Protein AF-A0A2V9DA20-F1 (afdb_monomer)

Sequence (67 aa):
MAPGQELLLENQRSHQQQSCKVVFLGLPDNGKVQVGVEFTQPAPHFWHIAFPPEDWTPSTSEARARP

Secondary structure (DSSP,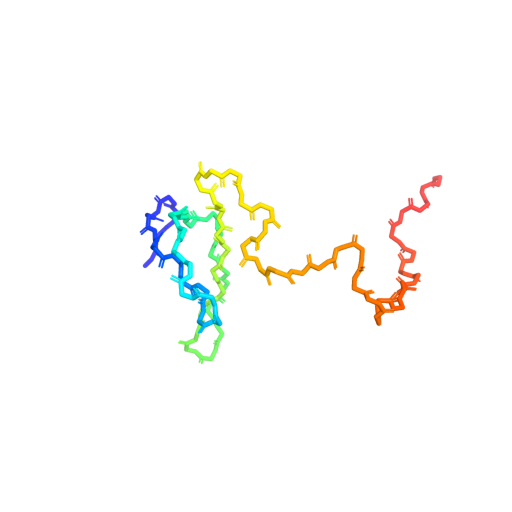 8-state):
--TT-EEEEE-TTT--EEEEEEEEEEEEETTEEEEEEEESS--TTTT---SS-TT------------

Radius of gyration: 15.96 Å; Cα contacts (8 Å, |Δi|>4): 75; chains: 1; bounding box: 28×44×32 Å

Mean predicted aligned error: 10.3 Å

Nearest PDB structures (foldseek):
  7p2q-assembly1_A  TM=7.595E-01  e=6.236E-01  Homo sapiens
  6o38-assembly6_N  TM=7.39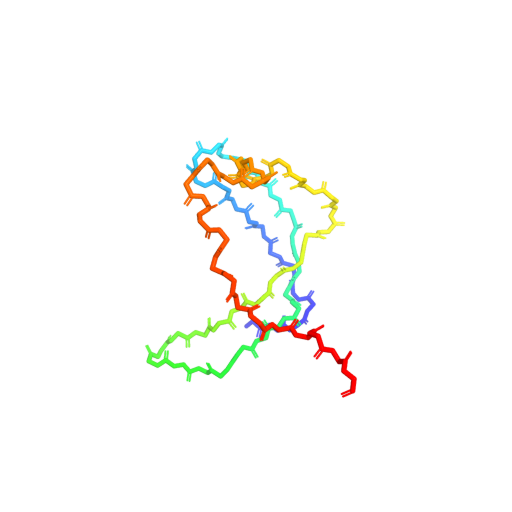1E-01  e=1.483E+00  Acinetobacter nosocomialis M2
  6o38-assembly1_G  TM=7.539E-01  e=2.434E+00  Acinetobacter nosocomialis M2
  4ii1-assembly4_D  TM=5.663E-01  e=1.900E+00  Homo sapiens
  6uca-assembly1_A  TM=4.376E-01  e=5.116E+00  Homo sapiens

Structure (mmCIF, N/CA/C/O backbone):
data_AF-A0A2V9DA20-F1
#
_entry.id   AF-A0A2V9DA20-F1
#
loop_
_atom_site.group_PDB
_atom_site.id
_atom_site.type_symbol
_atom_site.label_atom_id
_atom_site.label_alt_id
_atom_site.label_comp_id
_atom_site.label_asym_id
_atom_site.label_entity_id
_atom_site.label_seq_id
_atom_site.pdbx_PDB_ins_code
_atom_site.Cartn_x
_atom_site.Cartn_y
_atom_site.Cartn_z
_atom_site.occupancy
_atom_site.B_iso_or_equiv
_atom_site.auth_seq_id
_atom_site.auth_comp_id
_atom_site.auth_asym_id
_atom_site.auth_atom_id
_atom_site.pdbx_PDB_model_num
ATOM 1 N N . MET A 1 1 ? -4.210 4.620 10.280 1.00 77.75 1 MET A N 1
ATOM 2 C CA . MET A 1 1 ? -4.354 3.880 9.009 1.00 77.75 1 MET A CA 1
ATOM 3 C C . MET A 1 1 ? -5.532 2.941 9.142 1.00 77.75 1 MET A C 1
ATOM 5 O O . MET A 1 1 ? -5.680 2.356 10.209 1.00 77.75 1 MET A O 1
ATOM 9 N N . ALA A 1 2 ? -6.362 2.828 8.110 1.00 88.06 2 ALA A N 1
ATOM 10 C CA . ALA A 1 2 ? -7.543 1.965 8.103 1.00 88.06 2 ALA A CA 1
ATOM 11 C C . ALA A 1 2 ? -7.646 1.208 6.768 1.00 88.06 2 ALA A C 1
ATOM 13 O O . ALA A 1 2 ? -7.132 1.706 5.762 1.00 88.06 2 ALA A O 1
ATOM 14 N N . PRO A 1 3 ? -8.304 0.034 6.726 1.00 91.56 3 PRO A N 1
ATOM 15 C CA . PRO A 1 3 ? -8.629 -0.631 5.468 1.00 91.56 3 PRO A CA 1
ATOM 16 C C . PRO A 1 3 ? -9.408 0.307 4.537 1.00 91.56 3 PRO A C 1
ATOM 18 O O . PRO A 1 3 ? -10.257 1.072 4.988 1.00 91.56 3 PRO A O 1
ATOM 21 N N . GLY A 1 4 ? -9.102 0.264 3.243 1.00 92.50 4 GLY A N 1
ATOM 22 C CA . GLY A 1 4 ? -9.693 1.137 2.227 1.00 92.50 4 GLY A CA 1
ATOM 23 C C . GLY A 1 4 ? -9.063 2.529 2.123 1.00 92.50 4 GLY A C 1
ATOM 24 O O . GLY A 1 4 ? -9.368 3.242 1.175 1.00 92.50 4 GLY A O 1
ATOM 25 N N . GLN A 1 5 ? -8.161 2.914 3.034 1.00 96.12 5 GLN A N 1
ATOM 26 C CA . GLN A 1 5 ? -7.436 4.180 2.920 1.00 96.12 5 GLN A CA 1
ATOM 27 C C . GLN A 1 5 ? -6.572 4.190 1.653 1.00 96.12 5 GLN A C 1
ATOM 29 O O . GLN A 1 5 ? -5.792 3.259 1.427 1.00 96.12 5 GLN A O 1
ATOM 34 N N . GLU A 1 6 ? -6.685 5.257 0.863 1.00 96.31 6 GLU A N 1
ATOM 35 C CA . GLU A 1 6 ? -5.840 5.482 -0.307 1.00 96.31 6 GLU A CA 1
ATOM 36 C C . GLU A 1 6 ? -4.442 5.953 0.101 1.00 96.31 6 GLU A C 1
ATOM 38 O O . GLU A 1 6 ? -4.266 6.760 1.018 1.00 96.31 6 GLU A O 1
ATOM 43 N N . LEU A 1 7 ? -3.439 5.421 -0.590 1.00 95.12 7 LEU A N 1
ATOM 44 C CA . LEU A 1 7 ? -2.026 5.721 -0.409 1.00 95.12 7 LEU A CA 1
ATOM 45 C C . LEU A 1 7 ? -1.374 5.919 -1.779 1.00 95.12 7 LEU A C 1
ATOM 47 O O . LEU A 1 7 ? -1.723 5.241 -2.746 1.00 95.12 7 LEU A O 1
ATOM 51 N N . LEU A 1 8 ? -0.381 6.803 -1.843 1.00 96.12 8 LEU A N 1
ATOM 52 C CA . LEU A 1 8 ? 0.500 6.934 -2.998 1.00 96.12 8 LEU A CA 1
ATOM 53 C C . LEU A 1 8 ? 1.804 6.195 -2.700 1.00 96.12 8 LEU A C 1
ATOM 55 O O . LEU A 1 8 ? 2.542 6.582 -1.794 1.00 96.12 8 LEU A O 1
ATOM 59 N N . LEU A 1 9 ? 2.068 5.115 -3.433 1.00 94.56 9 LEU A N 1
ATOM 60 C CA . LEU A 1 9 ? 3.305 4.355 -3.306 1.00 94.56 9 LEU A CA 1
ATOM 61 C C . LEU A 1 9 ? 4.313 4.853 -4.337 1.00 94.56 9 LEU A C 1
ATOM 63 O O . LEU A 1 9 ? 4.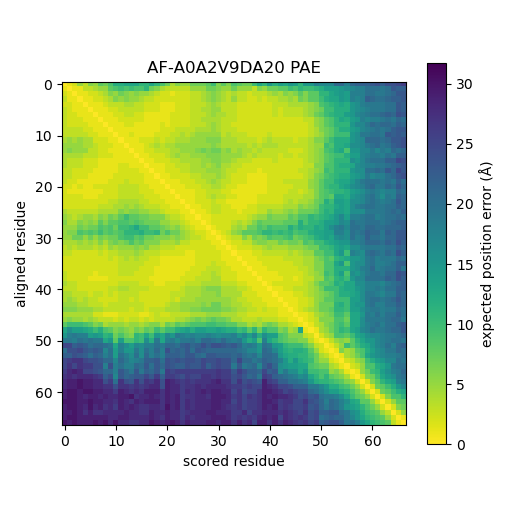003 4.896 -5.523 1.00 94.56 9 LEU A O 1
ATOM 67 N N . GLU A 1 10 ? 5.521 5.189 -3.898 1.00 94.88 10 GLU A N 1
ATOM 68 C CA . GLU A 1 10 ? 6.605 5.612 -4.781 1.00 94.88 10 GLU A CA 1
ATOM 69 C C . GLU A 1 10 ? 7.719 4.567 -4.797 1.00 94.88 10 GLU A C 1
ATOM 71 O O . GLU A 1 10 ? 8.305 4.243 -3.758 1.00 94.88 10 GLU A O 1
ATOM 76 N N . ASN A 1 11 ? 8.050 4.065 -5.985 1.00 91.69 11 ASN A N 1
ATOM 77 C CA . ASN A 1 11 ? 9.266 3.293 -6.170 1.00 91.69 11 ASN A CA 1
ATOM 78 C C . ASN A 1 11 ? 10.468 4.245 -6.122 1.00 91.69 11 ASN A C 1
ATOM 80 O O . ASN A 1 11 ? 10.712 4.997 -7.059 1.00 91.69 11 ASN A O 1
ATOM 84 N N . GLN A 1 12 ? 11.257 4.165 -5.053 1.00 89.62 12 GLN A N 1
ATOM 85 C CA . GLN A 1 12 ? 12.417 5.034 -4.824 1.00 89.62 12 GLN A CA 1
ATOM 86 C C . GLN A 1 12 ? 13.521 4.917 -5.894 1.00 89.62 12 GLN A C 1
ATOM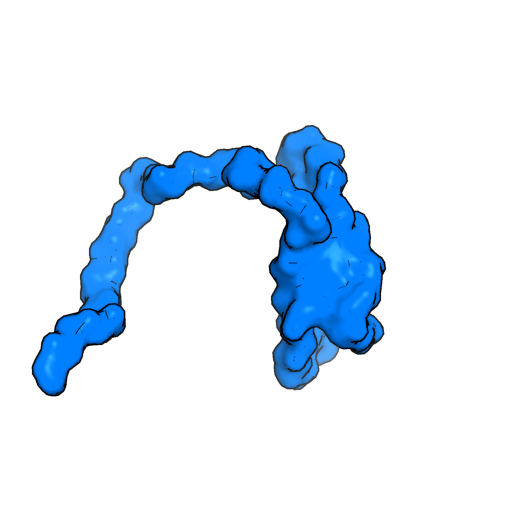 88 O O . GLN A 1 12 ? 14.371 5.795 -5.985 1.00 89.62 12 GLN A O 1
ATOM 93 N N . ARG A 1 13 ? 13.544 3.842 -6.696 1.00 87.12 13 ARG A N 1
ATOM 94 C CA . ARG A 1 13 ? 14.522 3.650 -7.779 1.00 87.12 13 ARG A CA 1
ATOM 95 C C . ARG A 1 13 ? 14.085 4.323 -9.078 1.00 87.12 13 ARG A C 1
ATOM 97 O O . ARG A 1 13 ? 14.907 4.947 -9.736 1.00 87.12 13 ARG A O 1
ATOM 104 N N . SER A 1 14 ? 12.831 4.130 -9.484 1.00 89.06 14 SER A N 1
ATOM 105 C CA . SER A 1 14 ? 12.311 4.652 -10.758 1.00 89.06 14 SER A CA 1
ATOM 106 C C . SER A 1 14 ? 11.566 5.978 -10.611 1.00 89.06 14 SER A C 1
ATOM 108 O O . SER A 1 14 ? 11.206 6.580 -11.619 1.00 89.06 14 SER A O 1
ATOM 110 N N . HIS A 1 15 ? 11.300 6.412 -9.374 1.00 92.44 15 HIS A N 1
ATOM 111 C CA . HIS A 1 15 ? 10.380 7.499 -9.023 1.00 92.44 15 HIS A CA 1
ATOM 112 C C . HIS A 1 15 ? 8.957 7.306 -9.571 1.00 92.44 15 HIS A C 1
ATOM 114 O O . HIS A 1 15 ? 8.158 8.241 -9.603 1.00 92.44 15 HIS A O 1
ATOM 120 N N . GLN A 1 16 ? 8.611 6.084 -9.992 1.00 93.06 16 GLN A N 1
ATOM 121 C CA . GLN A 1 16 ? 7.258 5.764 -10.416 1.00 93.06 16 GLN A CA 1
ATOM 122 C C . GLN A 1 16 ? 6.324 5.803 -9.209 1.00 93.06 16 GLN A C 1
ATOM 124 O O . GLN A 1 16 ?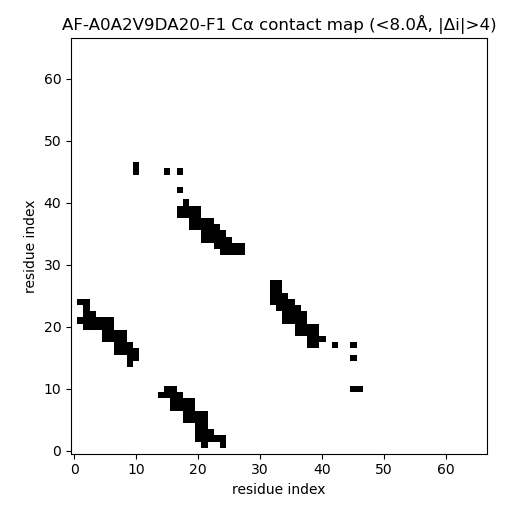 6.583 5.163 -8.188 1.00 93.06 16 GLN A O 1
ATOM 129 N N . GLN A 1 17 ? 5.211 6.510 -9.360 1.00 95.44 17 GLN A N 1
ATOM 130 C CA . GLN A 1 17 ? 4.163 6.596 -8.355 1.00 95.44 17 GLN A CA 1
ATOM 131 C C . GLN A 1 17 ? 2.962 5.740 -8.761 1.00 95.44 17 GLN A C 1
ATOM 133 O O . GLN A 1 17 ? 2.584 5.706 -9.932 1.00 95.44 17 GLN A O 1
ATOM 138 N N . GLN A 1 18 ? 2.363 5.048 -7.794 1.00 95.56 18 GLN A N 1
ATOM 139 C CA . GLN A 1 18 ? 1.206 4.184 -7.999 1.00 95.56 18 GLN A CA 1
ATOM 140 C C . GLN A 1 18 ? 0.181 4.381 -6.881 1.00 95.56 18 GLN A C 1
ATOM 142 O O . GLN A 1 18 ? 0.489 4.228 -5.697 1.00 95.56 18 GLN A O 1
ATOM 147 N N . SER A 1 19 ? -1.065 4.677 -7.258 1.00 97.12 19 SER A N 1
ATOM 148 C CA . SER A 1 19 ? -2.178 4.751 -6.309 1.00 97.12 19 SER A CA 1
ATOM 149 C C . SER A 1 19 ? -2.552 3.356 -5.819 1.00 97.12 19 SER A C 1
ATOM 151 O O . SER A 1 19 ? -2.781 2.437 -6.620 1.00 97.12 19 SER A O 1
ATOM 153 N N . CYS A 1 20 ? -2.637 3.210 -4.502 1.00 96.88 20 CYS A N 1
ATOM 154 C CA . CYS A 1 20 ? -2.886 1.957 -3.806 1.00 96.88 20 CYS A CA 1
ATOM 155 C C . CYS A 1 20 ? -3.948 2.147 -2.720 1.00 96.88 20 CYS A C 1
ATOM 157 O O . CYS A 1 20 ? -4.190 3.263 -2.265 1.00 96.88 20 CYS A O 1
ATOM 159 N N . LYS A 1 21 ? -4.527 1.046 -2.246 1.00 96.94 21 LYS A N 1
ATOM 160 C CA . LYS A 1 21 ? -5.413 1.033 -1.075 1.00 96.94 21 LYS A CA 1
ATOM 161 C C . LYS A 1 21 ? -4.904 0.060 -0.023 1.00 96.94 21 LYS A C 1
ATOM 163 O O . LYS A 1 21 ? -4.366 -0.996 -0.361 1.00 96.94 21 LYS A O 1
ATOM 168 N N . VAL A 1 22 ? -5.102 0.386 1.248 1.00 96.81 22 VAL A N 1
ATOM 169 C CA . VAL A 1 22 ? -4.825 -0.542 2.351 1.00 96.81 22 VAL A CA 1
ATOM 170 C C . VAL A 1 22 ? -5.836 -1.689 2.315 1.00 96.81 22 VAL A C 1
ATOM 172 O O . VAL A 1 22 ? -7.039 -1.454 2.397 1.00 96.81 22 VAL A O 1
ATOM 175 N N . VAL A 1 23 ? -5.356 -2.928 2.230 1.00 96.81 23 VAL A N 1
ATOM 176 C CA . VAL A 1 23 ? -6.195 -4.145 2.247 1.00 96.81 23 VAL A CA 1
ATOM 177 C C . VAL A 1 23 ? -5.967 -5.008 3.484 1.00 96.81 23 VAL A C 1
ATOM 179 O O . VAL A 1 23 ? -6.785 -5.868 3.793 1.00 96.81 23 VAL A O 1
ATOM 182 N N . PHE A 1 24 ? -4.881 -4.767 4.221 1.00 95.06 24 PHE A N 1
ATOM 183 C CA . PHE A 1 24 ? -4.549 -5.516 5.426 1.00 95.06 24 PHE A CA 1
ATOM 184 C C . PHE A 1 24 ? -3.804 -4.642 6.433 1.00 95.06 24 PHE A C 1
ATOM 186 O O . PHE A 1 24 ? -2.937 -3.851 6.057 1.00 95.06 24 PHE A O 1
ATOM 193 N N . LEU A 1 25 ? -4.117 -4.830 7.713 1.00 94.75 25 LEU A N 1
ATOM 194 C CA . LEU A 1 25 ? -3.370 -4.288 8.842 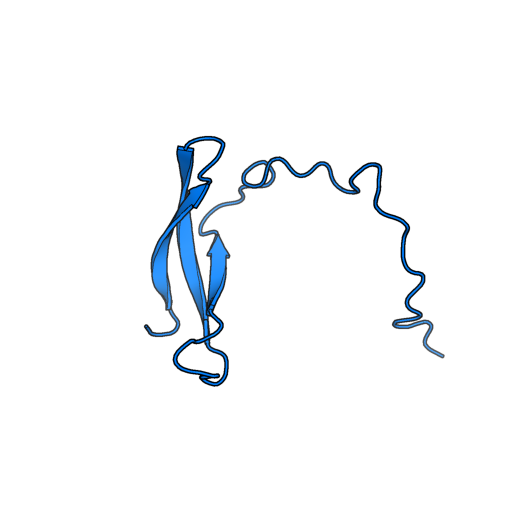1.00 94.75 25 LEU A CA 1
ATOM 195 C C . LEU A 1 25 ? -3.020 -5.447 9.774 1.00 94.75 25 LEU A C 1
ATOM 197 O O . LEU A 1 25 ? -3.911 -6.122 10.288 1.00 94.75 25 LEU A O 1
ATOM 201 N N . GLY A 1 26 ? -1.726 -5.681 9.958 1.00 92.69 26 GLY A N 1
ATOM 202 C CA . GLY A 1 26 ? -1.216 -6.680 10.887 1.00 92.69 26 GLY A CA 1
ATOM 203 C C . GLY A 1 26 ? -1.295 -6.215 12.337 1.00 92.69 26 GLY A C 1
ATOM 204 O O . GLY A 1 26 ? -1.649 -5.073 12.635 1.00 92.69 26 GLY A O 1
ATOM 205 N N . LEU A 1 27 ? -0.924 -7.111 13.249 1.00 93.19 27 LEU A N 1
ATOM 206 C CA . LEU A 1 27 ? -0.738 -6.741 14.646 1.00 93.19 27 LEU A CA 1
ATOM 207 C C . LEU A 1 27 ? 0.455 -5.778 14.769 1.00 93.19 27 LEU A C 1
ATOM 209 O O . LEU A 1 27 ? 1.451 -5.947 14.058 1.00 93.19 27 LEU A O 1
ATOM 213 N N . PRO A 1 28 ? 0.365 -4.759 15.636 1.00 92.88 28 PRO A N 1
ATOM 214 C CA . PRO A 1 28 ? 1.498 -3.897 15.913 1.00 92.88 28 PRO A CA 1
ATOM 215 C C . PRO A 1 28 ? 2.610 -4.699 16.599 1.00 92.88 28 PRO A C 1
ATOM 217 O O . PRO A 1 28 ? 2.361 -5.408 17.572 1.00 92.88 28 PRO A O 1
ATOM 220 N N . ASP A 1 29 ? 3.832 -4.549 16.103 1.00 92.50 29 ASP A N 1
ATOM 221 C CA . ASP A 1 29 ? 5.042 -5.162 16.643 1.00 92.50 29 ASP A CA 1
ATOM 222 C C . ASP A 1 29 ? 6.134 -4.097 16.759 1.00 92.50 29 ASP A C 1
ATOM 224 O O . ASP A 1 29 ? 6.433 -3.378 15.802 1.00 92.50 29 ASP A O 1
ATOM 228 N N . ASN A 1 30 ? 6.687 -3.949 17.964 1.00 92.56 30 ASN A N 1
ATOM 229 C CA . ASN A 1 30 ? 7.781 -3.024 18.270 1.00 92.56 30 ASN A CA 1
ATOM 230 C C . ASN A 1 30 ? 7.588 -1.587 17.718 1.00 92.56 30 ASN A C 1
ATOM 232 O O . ASN A 1 30 ? 8.491 -0.993 17.125 1.00 92.56 30 ASN A O 1
ATOM 236 N N . GLY A 1 31 ? 6.378 -1.033 17.863 1.00 92.19 31 GLY A N 1
ATOM 237 C CA . GLY A 1 31 ? 6.033 0.319 17.396 1.00 92.19 31 GLY A CA 1
ATOM 238 C C . GLY A 1 31 ? 5.814 0.451 15.884 1.00 92.19 31 GLY A C 1
ATOM 239 O O . GLY A 1 31 ? 5.614 1.560 15.388 1.00 92.19 31 GLY A O 1
ATOM 240 N N . LYS A 1 32 ? 5.830 -0.659 15.143 1.00 93.31 32 LYS A N 1
ATOM 241 C CA . LYS A 1 32 ? 5.530 -0.725 13.710 1.00 93.31 32 LYS A CA 1
ATOM 242 C C . LYS A 1 32 ? 4.277 -1.556 13.477 1.00 93.31 32 LYS A C 1
ATOM 244 O O . LYS A 1 32 ? 3.866 -2.340 14.323 1.00 93.31 32 LYS A O 1
ATOM 249 N N . VAL A 1 33 ? 3.664 -1.388 12.313 1.00 92.56 33 VAL A N 1
ATOM 250 C CA . VAL A 1 33 ? 2.523 -2.196 11.881 1.00 92.56 33 VAL A CA 1
ATOM 251 C C . VAL A 1 33 ? 2.756 -2.651 10.451 1.00 92.56 33 VAL A C 1
ATOM 253 O O . VAL A 1 33 ? 3.194 -1.868 9.607 1.00 92.56 33 VAL A O 1
ATOM 256 N N . GLN A 1 34 ? 2.483 -3.923 10.180 1.00 94.12 34 GLN A N 1
ATOM 257 C CA 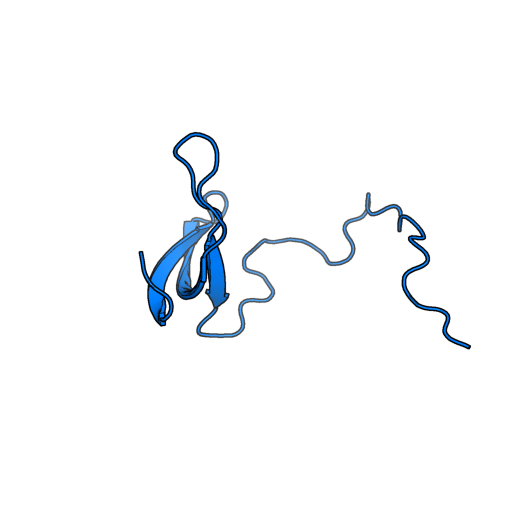. GLN A 1 34 ? 2.497 -4.427 8.815 1.00 94.12 34 GLN A CA 1
ATOM 258 C C . GLN A 1 34 ? 1.255 -3.920 8.082 1.00 94.12 34 GLN A C 1
ATOM 260 O O . GLN A 1 34 ? 0.136 -4.062 8.574 1.00 94.12 34 GLN A O 1
ATOM 265 N N . VAL A 1 35 ? 1.445 -3.352 6.896 1.00 94.81 35 VAL A N 1
ATOM 266 C CA . VAL A 1 35 ? 0.355 -2.858 6.053 1.00 94.81 35 VAL A CA 1
ATOM 267 C C . VAL A 1 35 ? 0.430 -3.574 4.716 1.00 94.81 35 VAL A C 1
ATOM 269 O O . VAL A 1 35 ? 1.434 -3.472 4.014 1.00 94.81 35 VAL A O 1
ATOM 272 N N . GLY A 1 36 ? -0.621 -4.311 4.369 1.00 94.88 36 GLY A N 1
ATOM 273 C CA . GLY A 1 36 ? -0.791 -4.845 3.022 1.00 94.88 36 GLY A CA 1
ATOM 274 C C . GLY A 1 36 ? -1.520 -3.826 2.156 1.00 94.88 36 GLY A C 1
ATOM 275 O O . GLY A 1 36 ? -2.528 -3.258 2.586 1.00 94.88 36 GLY A O 1
ATOM 276 N N . VAL A 1 37 ? -1.025 -3.608 0.939 1.00 95.88 37 VAL A N 1
ATOM 277 C CA . VAL A 1 37 ? -1.614 -2.681 -0.033 1.00 95.88 37 VAL A CA 1
ATOM 278 C C . VAL A 1 37 ? -1.909 -3.391 -1.350 1.00 95.88 37 VAL A C 1
ATOM 280 O O . VAL A 1 37 ? -1.172 -4.287 -1.753 1.00 95.88 37 VAL A O 1
ATOM 283 N N . GLU A 1 38 ? -2.979 -2.978 -2.020 1.00 95.56 38 GLU A N 1
ATOM 284 C CA . GLU A 1 38 ? -3.324 -3.413 -3.377 1.00 95.56 38 GLU A CA 1
ATOM 285 C C . GLU A 1 38 ? -3.267 -2.216 -4.330 1.00 95.56 38 GLU A C 1
ATOM 287 O O . GLU A 1 38 ? -3.705 -1.116 -3.978 1.00 95.56 38 GLU A O 1
ATOM 292 N N . PHE A 1 39 ? -2.742 -2.425 -5.539 1.00 96.00 39 PHE A N 1
ATOM 293 C CA . PHE A 1 39 ? -2.733 -1.402 -6.581 1.00 96.00 39 PHE A CA 1
ATOM 294 C C . PHE A 1 39 ? -4.139 -1.175 -7.133 1.00 96.00 39 PHE A C 1
ATOM 296 O O . PHE A 1 39 ? -4.868 -2.114 -7.435 1.00 96.00 39 PHE A O 1
ATOM 303 N N . THR A 1 40 ? -4.505 0.092 -7.310 1.00 95.44 40 THR A N 1
ATOM 304 C CA . THR A 1 40 ? -5.798 0.474 -7.908 1.00 95.44 40 THR A CA 1
ATOM 305 C C . THR A 1 40 ? -5.887 0.131 -9.398 1.00 95.44 40 THR A C 1
ATOM 307 O O . THR A 1 40 ? -6.985 0.016 -9.936 1.00 95.44 40 THR A O 1
ATOM 310 N N . GLN A 1 41 ? -4.740 -0.040 -10.062 1.00 93.31 41 GLN A N 1
ATOM 311 C CA . GLN A 1 41 ? -4.607 -0.409 -11.470 1.00 93.31 41 GLN A CA 1
ATOM 312 C C . GLN A 1 41 ? -3.479 -1.441 -11.633 1.00 93.31 41 GLN A C 1
ATOM 314 O O . GLN A 1 41 ? -2.541 -1.439 -10.830 1.00 93.31 41 GLN A O 1
ATOM 319 N N . PRO A 1 42 ? -3.521 -2.310 -12.661 1.00 91.00 42 PRO A N 1
ATOM 320 C CA . PRO A 1 42 ? -2.423 -3.230 -12.944 1.00 91.00 42 PRO A CA 1
ATOM 321 C C . PRO A 1 42 ? -1.098 -2.483 -13.154 1.00 91.00 42 PRO A C 1
ATOM 323 O O . PRO A 1 42 ? -0.995 -1.642 -14.042 1.00 91.00 42 PRO A O 1
ATOM 326 N N . ALA A 1 43 ? -0.070 -2.823 -12.372 1.00 90.81 43 ALA A N 1
ATOM 327 C CA . ALA A 1 43 ? 1.271 -2.245 -12.502 1.00 90.81 43 ALA A CA 1
ATOM 328 C C . ALA A 1 43 ? 2.358 -3.344 -12.479 1.00 90.81 43 ALA A C 1
ATOM 330 O O . ALA A 1 43 ? 3.165 -3.413 -11.550 1.00 90.81 43 ALA A O 1
ATOM 331 N N . PRO A 1 44 ? 2.387 -4.234 -13.493 1.00 86.50 44 PRO A N 1
ATOM 332 C CA . PRO A 1 44 ? 3.275 -5.404 -13.520 1.00 86.50 44 PRO A CA 1
ATOM 333 C C . PRO A 1 44 ? 4.765 -5.038 -13.523 1.00 86.50 44 PRO A C 1
ATOM 335 O O . PRO A 1 44 ? 5.596 -5.807 -13.053 1.00 86.50 44 PRO A O 1
ATOM 338 N N . HIS A 1 45 ? 5.106 -3.848 -14.015 1.00 86.25 45 HIS A N 1
ATOM 339 C CA . HIS A 1 45 ? 6.484 -3.372 -14.092 1.00 86.25 45 HIS A CA 1
ATOM 340 C C . HIS A 1 45 ? 6.894 -2.514 -12.892 1.00 86.25 45 HIS A C 1
ATOM 342 O O . HIS A 1 45 ? 8.052 -2.125 -12.825 1.00 86.25 45 HIS A O 1
ATOM 348 N N . PHE A 1 46 ? 5.995 -2.250 -11.933 1.00 88.31 46 PHE A N 1
ATOM 349 C CA . PHE A 1 46 ? 6.235 -1.277 -10.861 1.00 88.31 46 PHE A CA 1
ATOM 350 C C . PHE A 1 46 ? 7.492 -1.577 -10.048 1.00 88.31 46 PHE A C 1
ATOM 352 O O . PHE A 1 46 ? 8.266 -0.678 -9.743 1.00 88.31 46 PHE A O 1
ATOM 359 N N . TRP A 1 47 ? 7.730 -2.847 -9.722 1.00 85.81 47 TRP A N 1
ATOM 360 C CA . TRP A 1 47 ? 8.905 -3.250 -8.949 1.00 85.81 47 TRP A CA 1
ATOM 361 C C . TRP A 1 47 ? 10.155 -3.465 -9.804 1.00 85.81 47 TRP A C 1
ATOM 363 O O . TRP A 1 47 ? 11.239 -3.631 -9.250 1.00 85.81 47 TRP A O 1
ATOM 373 N N . HIS A 1 48 ? 10.021 -3.462 -11.137 1.00 78.25 48 HIS A N 1
ATOM 374 C CA . HIS A 1 48 ? 11.082 -3.838 -12.075 1.00 78.25 48 HIS A CA 1
ATOM 375 C C . HIS A 1 48 ? 11.721 -5.199 -11.723 1.00 78.25 48 HIS A C 1
ATOM 377 O O . HIS A 1 48 ? 12.913 -5.415 -11.932 1.00 78.25 48 HIS A O 1
ATOM 383 N N . ILE A 1 49 ? 10.924 -6.115 -11.164 1.00 73.00 49 ILE A N 1
ATOM 384 C CA . ILE A 1 49 ? 11.329 -7.491 -10.875 1.00 73.00 49 ILE A CA 1
ATOM 385 C C . ILE A 1 49 ? 10.975 -8.320 -12.111 1.00 73.00 49 ILE A C 1
ATOM 387 O O . ILE A 1 49 ? 9.802 -8.420 -12.471 1.00 73.00 49 ILE A O 1
ATOM 391 N N . ALA A 1 50 ? 11.980 -8.900 -12.770 1.00 65.69 50 ALA A N 1
ATOM 392 C CA . ALA A 1 50 ? 11.738 -10.002 -13.694 1.00 65.69 50 ALA A CA 1
ATOM 393 C C . ALA A 1 50 ? 11.233 -11.192 -12.867 1.00 65.69 50 ALA A C 1
ATOM 395 O O . ALA A 1 50 ? 11.846 -11.521 -11.855 1.00 65.69 50 ALA A O 1
ATOM 396 N N . PHE A 1 51 ? 10.106 -11.794 -13.248 1.00 58.38 51 PHE A N 1
ATOM 397 C CA . PHE A 1 51 ? 9.592 -12.995 -12.591 1.00 58.38 51 PHE A CA 1
ATOM 398 C C . PHE A 1 51 ? 9.824 -14.223 -13.483 1.00 58.38 51 PHE A C 1
ATOM 400 O O . PHE A 1 51 ? 9.279 -14.254 -14.588 1.00 58.38 51 PHE A O 1
ATOM 407 N N . PRO A 1 52 ? 10.552 -15.249 -13.002 1.00 59.16 52 PRO A N 1
ATOM 408 C CA . PRO A 1 52 ? 11.367 -15.263 -11.782 1.00 59.16 52 PRO A CA 1
ATOM 409 C C . PRO A 1 52 ? 12.682 -14.470 -11.962 1.00 59.16 52 PRO A C 1
ATOM 411 O O . PRO A 1 52 ? 13.201 -14.404 -13.077 1.00 59.16 52 PRO A O 1
ATOM 414 N N . PRO A 1 53 ? 13.238 -13.866 -10.896 1.00 61.31 53 PRO A N 1
ATOM 415 C CA . PRO A 1 53 ? 14.582 -13.309 -10.938 1.00 61.31 53 PRO A CA 1
ATOM 416 C C . PRO A 1 53 ? 15.604 -14.431 -11.157 1.00 61.31 53 PRO A C 1
ATOM 418 O O . PRO A 1 53 ? 15.366 -15.571 -10.766 1.00 61.31 53 PRO A O 1
ATOM 421 N N . GLU A 1 54 ? 16.736 -14.104 -11.777 1.00 61.06 54 GLU A N 1
ATOM 422 C CA . GLU A 1 54 ? 17.768 -15.075 -12.183 1.00 61.06 54 GLU A CA 1
ATOM 423 C C . GLU A 1 54 ? 18.312 -15.895 -10.994 1.00 61.06 54 GLU A C 1
ATOM 425 O O . GLU A 1 54 ? 18.578 -17.086 -11.127 1.00 61.06 54 GLU A O 1
ATOM 430 N N . ASP A 1 55 ? 18.358 -15.286 -9.804 1.00 61.03 55 ASP A N 1
ATOM 431 C CA . ASP A 1 55 ? 18.773 -15.911 -8.540 1.00 61.03 55 ASP A CA 1
ATOM 432 C C . ASP A 1 55 ? 17.627 -16.563 -7.744 1.00 61.03 55 ASP A C 1
ATOM 434 O O . ASP A 1 55 ? 17.812 -16.969 -6.590 1.00 61.03 55 ASP A O 1
ATOM 438 N N . TRP A 1 56 ? 16.421 -16.676 -8.313 1.00 64.38 56 TRP A N 1
ATOM 439 C CA . TRP 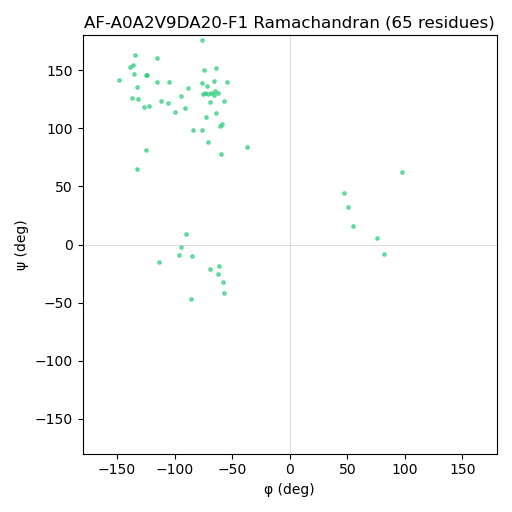A 1 56 ? 15.348 -17.444 -7.686 1.00 64.38 56 TRP A CA 1
ATOM 440 C C . TRP A 1 56 ? 15.705 -18.926 -7.779 1.00 64.38 56 TRP A C 1
ATOM 442 O O . TRP A 1 56 ? 15.304 -19.627 -8.705 1.00 64.38 56 TRP A O 1
ATOM 452 N N . THR A 1 57 ? 16.434 -19.438 -6.790 1.00 55.91 57 THR A N 1
ATOM 453 C CA . THR A 1 57 ? 16.363 -20.867 -6.493 1.00 55.91 57 THR A CA 1
ATOM 454 C C . THR A 1 57 ? 14.927 -21.115 -6.047 1.00 55.91 57 THR A C 1
ATOM 456 O O . THR A 1 57 ? 14.512 -20.562 -5.023 1.00 55.91 57 THR A O 1
ATOM 459 N N . PRO A 1 58 ? 14.100 -21.862 -6.808 1.00 54.09 58 PRO A N 1
ATOM 460 C CA . PRO A 1 58 ? 12.820 -22.282 -6.284 1.00 54.09 58 PRO A CA 1
ATOM 461 C C . PRO A 1 58 ? 13.166 -23.124 -5.066 1.00 54.09 58 PRO A C 1
ATOM 463 O O . PRO A 1 58 ? 13.620 -24.258 -5.185 1.00 54.09 58 PRO A O 1
ATOM 466 N N . SER A 1 59 ? 13.024 -22.542 -3.877 1.00 52.91 59 SER A N 1
ATOM 467 C CA . SER A 1 59 ? 12.900 -23.344 -2.680 1.00 52.91 59 SER A CA 1
ATOM 468 C C . SER A 1 59 ? 11.671 -24.181 -2.966 1.00 52.91 59 SER A C 1
ATOM 470 O O . SER A 1 59 ? 10.560 -23.648 -2.993 1.00 52.91 59 SER A O 1
ATOM 472 N N . THR A 1 60 ? 11.881 -25.450 -3.307 1.00 50.41 60 THR A N 1
ATOM 473 C CA . THR A 1 60 ? 10.844 -26.471 -3.335 1.00 50.41 60 THR A CA 1
ATOM 474 C C . THR A 1 60 ? 10.294 -26.542 -1.917 1.00 50.41 60 THR A C 1
ATOM 476 O O . THR A 1 60 ? 10.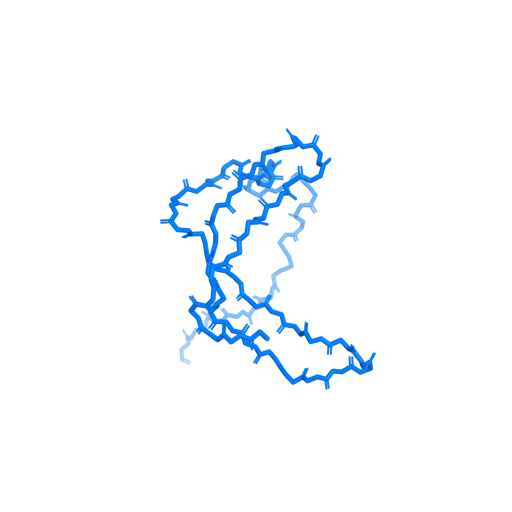678 -27.386 -1.122 1.00 50.41 60 THR A O 1
ATOM 479 N N . SER A 1 61 ? 9.454 -25.579 -1.552 1.00 52.09 61 SER A N 1
ATOM 480 C CA . SER A 1 61 ? 8.552 -25.724 -0.438 1.00 52.09 61 SER A CA 1
ATOM 481 C C . SER A 1 61 ? 7.369 -26.450 -1.032 1.00 52.09 61 SER A C 1
ATOM 483 O O . SER A 1 61 ? 6.551 -25.876 -1.755 1.00 52.09 61 SER A O 1
ATOM 485 N N . GLU A 1 62 ? 7.383 -27.756 -0.801 1.00 50.28 62 GLU A N 1
ATOM 486 C CA . GLU A 1 62 ? 6.214 -28.612 -0.716 1.00 50.28 62 GLU A CA 1
ATOM 487 C C . GLU A 1 62 ? 5.061 -27.868 -0.024 1.00 50.28 62 GLU A C 1
ATOM 489 O O . GLU A 1 62 ? 4.818 -27.986 1.171 1.00 50.28 62 GLU A O 1
ATOM 494 N N . ALA A 1 63 ? 4.322 -27.074 -0.786 1.00 53.50 63 ALA A N 1
ATOM 495 C CA . ALA A 1 63 ? 3.069 -26.485 -0.366 1.00 53.50 63 ALA A CA 1
ATOM 496 C C . ALA A 1 63 ? 2.028 -26.892 -1.403 1.00 53.50 63 ALA A C 1
ATOM 498 O O . ALA A 1 63 ? 1.664 -26.136 -2.301 1.00 53.50 63 ALA A O 1
ATOM 499 N N . ARG A 1 64 ? 1.544 -28.126 -1.198 1.00 49.00 64 ARG A N 1
ATOM 500 C CA . ARG A 1 64 ? 0.314 -28.723 -1.740 1.00 49.00 64 ARG A CA 1
ATOM 501 C C . ARG A 1 64 ? 0.458 -29.611 -2.983 1.00 49.00 64 ARG A C 1
ATOM 503 O O . ARG A 1 64 ? -0.242 -29.420 -3.972 1.00 49.00 64 ARG A O 1
ATOM 510 N N . ALA A 1 65 ? 1.197 -30.711 -2.844 1.00 38.75 65 ALA A N 1
ATOM 511 C CA . ALA A 1 65 ? 0.671 -31.983 -3.336 1.00 38.75 65 ALA A CA 1
ATOM 512 C C . ALA A 1 65 ? -0.382 -32.464 -2.321 1.00 38.75 65 ALA A C 1
ATOM 514 O O . ALA A 1 65 ? -0.046 -32.964 -1.253 1.00 38.75 65 ALA A O 1
ATOM 515 N N . ARG A 1 66 ? -1.664 -32.223 -2.616 1.00 37.38 66 ARG A N 1
ATOM 516 C CA . ARG A 1 66 ? -2.743 -33.028 -2.026 1.00 37.38 66 ARG A CA 1
ATOM 517 C C . ARG A 1 66 ? -2.752 -34.372 -2.748 1.00 37.38 66 ARG A C 1
ATOM 519 O O . ARG A 1 66 ? -2.765 -34.373 -3.980 1.00 37.38 66 ARG A O 1
ATOM 526 N N . PRO A 1 67 ? -2.756 -35.471 -1.998 1.00 42.06 67 PRO A N 1
ATOM 527 C CA . PRO A 1 67 ? -3.968 -36.287 -1.911 1.00 42.06 67 PRO A CA 1
ATOM 528 C C . PRO A 1 67 ? -4.660 -36.167 -0.549 1.00 42.06 67 PRO A C 1
ATOM 530 O O . PRO A 1 67 ? -3.960 -36.016 0.476 1.00 42.06 67 PRO A O 1
#

pLDDT: mean 81.8, std 18.03, range [37.38, 97.12]

Solvent-accessible surface area (backbone atoms only — not comparable to full-atom values): 4572 Å² total; per-residue (Å²): 140,56,77,67,42,77,44,78,45,67,36,88,87,79,67,49,72,43,57,26,28,29,73,40,76,52,73,75,52,97,96,40,64,52,71,41,69,44,67,76,58,95,59,87,63,67,82,70,63,60,87,77,45,95,82,61,70,78,75,83,68,89,79,74,86,76,132

Foldseek 3Di:
DDFQDWDWDADPVVRDIFIWTFHDWADDDPNDIDTDIDTPDDDPCRNVQDVVHPPPPPPPPPDDPDD